Protein AF-A0A089PBF3-F1 (afdb_monomer)

pLDDT: mean 92.49, std 5.88, range [57.88, 96.81]

Nearest PDB structures (foldseek):
  4lk0-assembly2_N  TM=7.986E-01  e=5.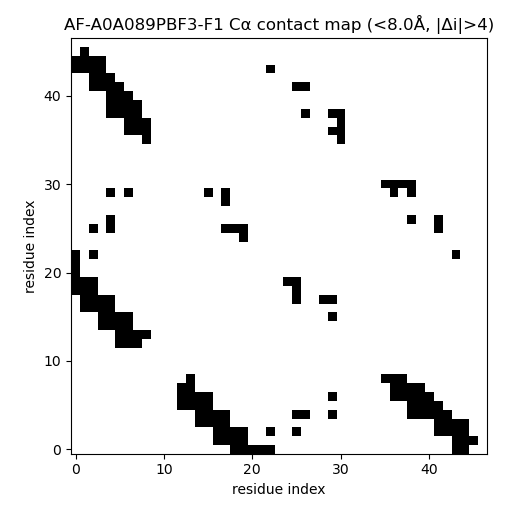674E-02  Escherichia phage T7
  6v67-assembly1_A  TM=4.068E-01  e=1.168E+00  synthetic construct
  1qys-assembly1_A  TM=4.361E-01  e=1.548E+00  unclassified
  2le2-assembly1_A  TM=3.512E-01  e=4.143E+00  Salasvirus phi29
  5nzz-assembly3_C  TM=4.263E-01  e=5.889E+00  Homo sapiens

Secondary structure (DSSP, 8-state):
-EEEEEEEETTEEEEEEEE-SSTTHHHHHHHHHSTT-EEEEEEEE--

Radius of gyration: 9.88 Å; Cα contacts (8 Å, |Δi|>4): 89; chains: 1; bounding box: 27×17×24 Å

Mean predicted aligned error: 2.93 Å

Structure (mmCIF, N/CA/C/O backbone):
data_AF-A0A089PBF3-F1
#
_entry.id   AF-A0A089PBF3-F1
#
loop_
_atom_site.group_PDB
_atom_site.id
_atom_site.type_symbol
_atom_site.label_atom_id
_atom_site.label_alt_id
_atom_site.label_comp_id
_atom_site.l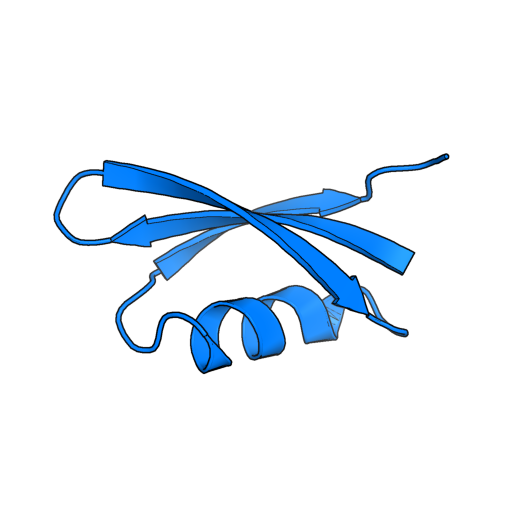abel_asym_id
_atom_site.label_entity_id
_atom_site.label_seq_id
_atom_site.pdb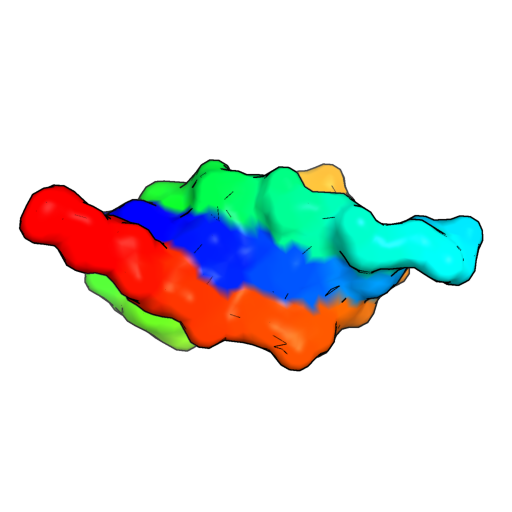x_PDB_ins_code
_atom_site.Cartn_x
_atom_site.Cartn_y
_atom_site.Cartn_z
_atom_site.occupancy
_atom_site.B_iso_or_equiv
_atom_site.auth_seq_id
_atom_site.auth_comp_id
_atom_site.auth_asym_id
_atom_site.auth_atom_id
_atom_site.pdbx_PDB_model_num
ATOM 1 N N . MET A 1 1 ? -12.970 4.947 7.123 1.00 92.31 1 MET A N 1
ATOM 2 C CA . MET A 1 1 ? -11.658 5.153 7.788 1.00 92.31 1 MET A CA 1
ATOM 3 C C . MET A 1 1 ? -10.683 5.812 6.816 1.00 92.31 1 MET A C 1
ATOM 5 O O . MET A 1 1 ? -10.695 5.442 5.649 1.00 92.31 1 MET A O 1
ATOM 9 N N . LYS A 1 2 ? -9.870 6.786 7.258 1.00 95.44 2 LYS A N 1
ATOM 10 C CA . LYS A 1 2 ? -8.796 7.375 6.434 1.00 95.44 2 LYS A CA 1
ATOM 11 C C . LYS A 1 2 ? -7.485 6.636 6.689 1.00 95.44 2 LYS A C 1
ATOM 13 O O . LYS A 1 2 ? -7.092 6.472 7.842 1.00 95.44 2 LYS A O 1
ATOM 18 N N . VAL A 1 3 ? -6.811 6.210 5.628 1.00 96.25 3 VAL A N 1
ATOM 19 C CA . VAL A 1 3 ? -5.529 5.499 5.705 1.00 96.25 3 VAL A CA 1
ATOM 20 C C . VAL A 1 3 ? -4.533 6.174 4.768 1.00 96.25 3 VAL A C 1
ATOM 22 O O . VAL A 1 3 ? -4.823 6.344 3.588 1.00 96.25 3 VAL A O 1
ATOM 25 N N . GLU A 1 4 ? -3.373 6.564 5.291 1.00 96.81 4 GLU A N 1
ATOM 26 C CA . GLU A 1 4 ? -2.203 6.925 4.487 1.00 96.81 4 GLU A CA 1
ATOM 27 C C . GLU A 1 4 ? -1.524 5.635 4.027 1.00 96.81 4 GLU A C 1
ATOM 29 O O . GLU A 1 4 ? -1.148 4.793 4.845 1.00 96.81 4 GLU A O 1
ATOM 34 N N . VAL A 1 5 ? -1.367 5.477 2.720 1.00 96.44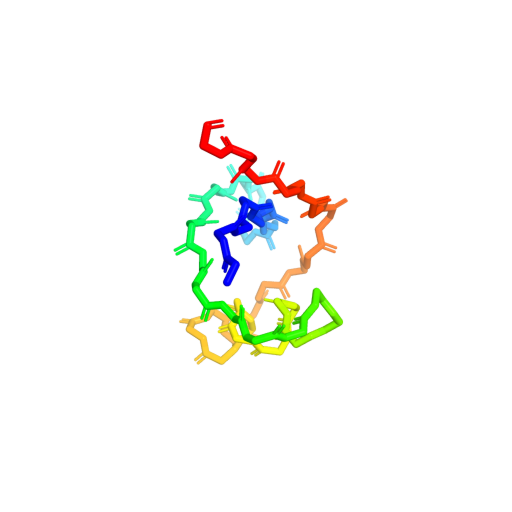 5 VAL A N 1
ATOM 35 C CA . VAL A 1 5 ? -0.673 4.359 2.091 1.00 96.44 5 VAL A CA 1
ATOM 36 C C . VAL A 1 5 ? 0.585 4.890 1.422 1.00 96.44 5 VAL A C 1
ATOM 38 O O . VAL A 1 5 ? 0.521 5.788 0.585 1.00 96.44 5 VAL A O 1
ATOM 41 N N . SER A 1 6 ? 1.732 4.327 1.785 1.00 96.62 6 SER A N 1
ATOM 42 C CA . SER A 1 6 ? 2.998 4.596 1.109 1.00 96.62 6 SER A CA 1
ATOM 43 C C . SER A 1 6 ? 3.201 3.570 -0.000 1.00 96.62 6 SER A C 1
ATOM 45 O O . SER A 1 6 ? 3.296 2.369 0.264 1.00 96.62 6 SER A O 1
ATOM 47 N N . CYS A 1 7 ? 3.308 4.053 -1.229 1.00 95.19 7 CYS A N 1
ATOM 48 C CA . CYS A 1 7 ? 3.441 3.277 -2.452 1.00 95.19 7 CYS A CA 1
ATOM 49 C C . CYS A 1 7 ? 4.818 3.526 -3.070 1.00 95.19 7 CYS A C 1
ATOM 51 O O . CYS A 1 7 ? 5.185 4.667 -3.326 1.00 95.19 7 CYS A O 1
ATOM 53 N N . PHE A 1 8 ? 5.582 2.472 -3.338 1.00 94.81 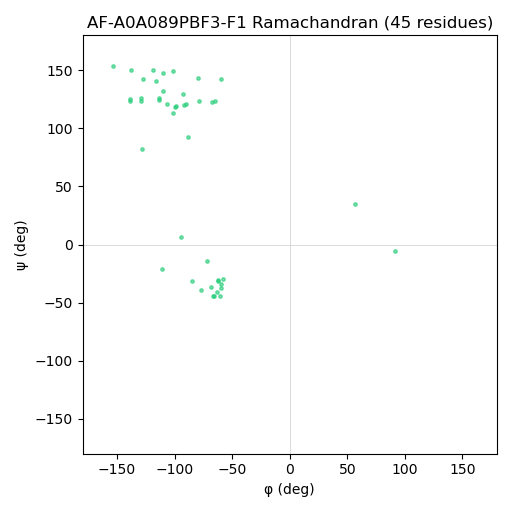8 PHE A N 1
ATOM 54 C CA . PHE A 1 8 ? 6.827 2.561 -4.096 1.00 94.81 8 PHE A CA 1
ATOM 55 C C . PHE A 1 8 ? 6.542 2.370 -5.589 1.00 94.81 8 PHE A C 1
ATOM 57 O O . PHE A 1 8 ? 6.007 1.330 -5.979 1.00 94.81 8 PHE A O 1
ATOM 64 N N . VAL A 1 9 ? 6.889 3.363 -6.409 1.00 91.31 9 VAL A N 1
ATOM 65 C CA . VAL A 1 9 ? 6.699 3.376 -7.868 1.00 91.31 9 VAL A CA 1
ATOM 66 C C . VAL A 1 9 ? 7.947 3.974 -8.515 1.00 91.31 9 VAL A C 1
ATOM 68 O O . VAL A 1 9 ? 8.343 5.087 -8.179 1.00 91.31 9 VAL A O 1
ATOM 71 N N . GLY A 1 10 ? 8.585 3.240 -9.433 1.00 89.25 10 GLY A N 1
ATOM 72 C CA . GLY A 1 10 ? 9.672 3.777 -10.267 1.00 89.25 10 GLY A CA 1
ATOM 73 C C . GLY A 1 10 ? 10.865 4.371 -9.501 1.00 89.25 10 GLY A C 1
ATOM 74 O O . GLY A 1 10 ? 11.428 5.364 -9.945 1.00 89.25 10 GLY A O 1
ATOM 75 N N . GLY A 1 11 ? 11.230 3.813 -8.340 1.00 93.44 11 GLY A N 1
ATOM 76 C CA . GLY A 1 11 ? 12.346 4.318 -7.524 1.00 93.44 11 GLY A CA 1
ATOM 77 C C . GLY A 1 11 ? 11.958 5.351 -6.461 1.00 93.44 11 GLY A C 1
ATOM 78 O O . GLY A 1 11 ? 12.799 5.720 -5.647 1.00 93.44 11 GLY A O 1
ATOM 79 N N . MET A 1 12 ? 10.698 5.788 -6.422 1.00 93.88 12 MET A N 1
ATOM 80 C CA . MET A 1 12 ? 10.209 6.803 -5.486 1.00 93.88 12 MET A CA 1
ATOM 81 C C . MET A 1 12 ? 9.103 6.253 -4.585 1.00 93.88 12 MET A C 1
ATOM 83 O O . MET A 1 12 ? 8.343 5.370 -4.982 1.00 93.88 12 MET A O 1
ATOM 87 N N . VAL A 1 13 ? 8.997 6.790 -3.366 1.00 94.94 13 VAL A N 1
ATOM 88 C CA . VAL A 1 13 ? 7.865 6.526 -2.466 1.00 94.94 13 VAL A CA 1
ATOM 89 C C . VAL A 1 13 ? 6.895 7.697 -2.542 1.00 94.94 13 VAL A C 1
ATOM 91 O O . VAL A 1 13 ? 7.238 8.814 -2.164 1.00 94.94 13 VAL A O 1
ATOM 94 N N . ILE A 1 14 ? 5.673 7.424 -2.986 1.00 93.31 14 ILE A N 1
ATOM 95 C CA . ILE A 1 14 ? 4.552 8.361 -2.938 1.00 93.31 14 ILE A CA 1
ATOM 96 C C . ILE A 1 14 ? 3.639 8.005 -1.768 1.00 93.31 14 ILE A C 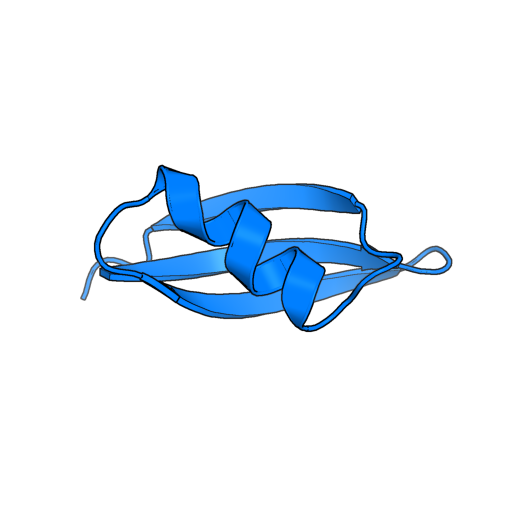1
ATOM 98 O O . ILE A 1 14 ? 3.520 6.839 -1.388 1.00 93.31 14 ILE A O 1
ATOM 102 N N . LYS A 1 15 ? 2.988 9.010 -1.191 1.00 94.25 15 LYS A N 1
ATOM 103 C CA . LYS A 1 15 ? 1.979 8.824 -0.149 1.00 94.25 15 LYS A CA 1
ATOM 104 C C . LYS A 1 15 ? 0.614 9.162 -0.717 1.00 94.25 15 LYS A C 1
ATOM 106 O O . LYS A 1 15 ? 0.449 10.215 -1.324 1.00 94.25 1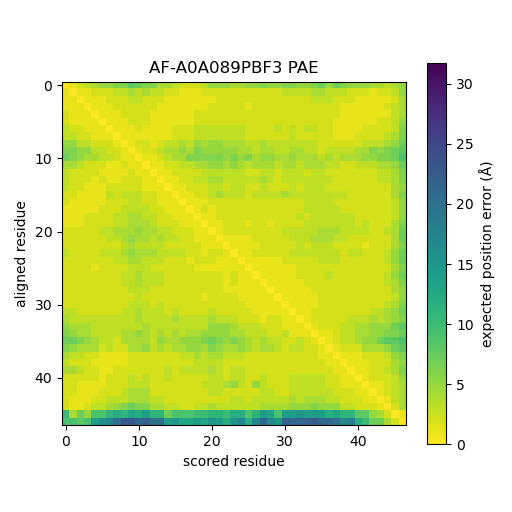5 LYS A O 1
ATOM 111 N N . GLU A 1 16 ? -0.356 8.295 -0.487 1.00 92.31 16 GLU A N 1
ATOM 112 C CA . GLU A 1 16 ? -1.737 8.501 -0.905 1.00 92.31 16 GLU A CA 1
ATOM 113 C C . GLU A 1 16 ? -2.680 8.315 0.282 1.00 92.31 16 GLU A C 1
ATOM 115 O O . GLU A 1 16 ? -2.480 7.432 1.111 1.00 92.31 16 GLU A O 1
ATOM 120 N N . ILE A 1 17 ? -3.732 9.130 0.361 1.00 94.75 17 ILE A N 1
ATOM 121 C CA . ILE A 1 17 ? -4.790 8.951 1.355 1.00 94.75 17 ILE A CA 1
ATOM 122 C C . ILE A 1 17 ? -5.971 8.242 0.697 1.00 94.75 17 ILE A C 1
ATOM 124 O O . ILE A 1 17 ? -6.603 8.767 -0.225 1.00 94.75 17 ILE A O 1
ATOM 128 N N . VAL A 1 18 ? -6.310 7.067 1.218 1.00 94.12 18 VAL A N 1
ATOM 129 C CA . VAL A 1 18 ? -7.474 6.287 0.793 1.00 94.12 18 VAL A CA 1
ATOM 130 C C . VAL A 1 18 ? -8.541 6.282 1.880 1.00 94.12 18 VAL A C 1
ATOM 132 O O . VAL A 1 18 ? -8.253 6.332 3.080 1.00 94.12 18 VAL A O 1
ATOM 135 N N . HIS A 1 19 ? -9.796 6.240 1.443 1.00 94.56 19 HIS A N 1
ATOM 136 C CA . HIS A 1 19 ? -10.951 6.083 2.315 1.00 94.56 19 HIS A CA 1
ATOM 137 C C . HIS A 1 19 ? -11.475 4.665 2.144 1.00 94.56 19 HIS A C 1
ATOM 139 O O . HIS A 1 19 ? -11.816 4.273 1.032 1.00 94.56 19 HIS A O 1
ATOM 145 N N . VAL A 1 20 ? -11.502 3.905 3.234 1.00 94.19 20 VAL A N 1
ATOM 146 C CA . VAL A 1 20 ? -11.913 2.496 3.240 1.00 94.19 20 VAL A CA 1
ATOM 147 C C . VAL A 1 20 ? -12.791 2.190 4.442 1.00 94.19 20 VAL A C 1
ATOM 149 O O . VAL A 1 20 ? -12.633 2.811 5.497 1.00 94.19 20 VAL A O 1
ATOM 152 N N . ASP A 1 21 ? -13.693 1.226 4.302 1.00 94.00 21 ASP A N 1
ATOM 153 C CA . ASP A 1 21 ? -14.504 0.738 5.421 1.00 94.00 21 ASP A CA 1
ATOM 154 C C . ASP A 1 21 ? -13.689 -0.192 6.325 1.00 94.00 21 ASP A C 1
ATOM 156 O O . ASP A 1 21 ? -13.754 -0.080 7.550 1.00 94.00 21 ASP A O 1
ATOM 160 N N . LYS A 1 22 ? -12.838 -1.041 5.728 1.00 94.62 22 LYS A N 1
ATOM 161 C CA . LYS A 1 22 ? -11.915 -1.946 6.426 1.00 94.62 22 LYS A CA 1
ATOM 162 C C . LYS A 1 22 ? -10.464 -1.587 6.112 1.00 94.62 22 LYS A C 1
ATOM 164 O O . LYS A 1 22 ? -10.125 -1.283 4.974 1.00 94.62 22 LYS A O 1
ATOM 169 N N . PHE A 1 23 ? -9.583 -1.660 7.110 1.00 92.31 23 PHE A N 1
ATOM 170 C CA . PHE A 1 23 ? -8.160 -1.327 6.943 1.00 92.31 23 PHE A CA 1
ATOM 171 C C . PHE A 1 23 ? -7.452 -2.204 5.893 1.00 92.31 23 PHE A C 1
ATOM 173 O O . PHE A 1 23 ? -6.584 -1.728 5.162 1.00 92.31 23 PHE A O 1
ATOM 180 N N . GLU A 1 24 ? -7.849 -3.471 5.786 1.00 93.00 24 GLU A N 1
ATOM 181 C CA . GLU A 1 24 ? -7.284 -4.446 4.846 1.00 93.00 24 GLU A CA 1
ATOM 182 C C . GLU A 1 24 ? -7.490 -4.042 3.378 1.00 93.00 24 GLU A C 1
ATOM 184 O O . GLU A 1 24 ? -6.604 -4.261 2.549 1.00 93.00 24 GLU A O 1
ATOM 189 N N . ASP A 1 25 ? -8.592 -3.350 3.074 1.00 95.25 25 ASP A N 1
ATOM 190 C CA . ASP A 1 25 ? -8.926 -2.901 1.719 1.00 95.25 25 ASP A CA 1
ATOM 191 C C . ASP A 1 25 ? -8.031 -1.750 1.229 1.00 95.25 25 ASP A C 1
ATOM 193 O O . ASP A 1 25 ? -7.987 -1.466 0.030 1.00 95.25 25 ASP A O 1
ATOM 197 N N . ALA A 1 26 ? -7.273 -1.094 2.119 1.00 94.19 26 ALA A N 1
ATOM 198 C CA . ALA A 1 26 ? -6.435 0.054 1.763 1.00 94.19 26 ALA A CA 1
ATOM 199 C C . ALA A 1 26 ? -5.373 -0.280 0.699 1.00 94.19 26 ALA A C 1
ATOM 201 O O . ALA A 1 26 ? -5.118 0.535 -0.185 1.00 94.19 26 ALA A O 1
ATOM 202 N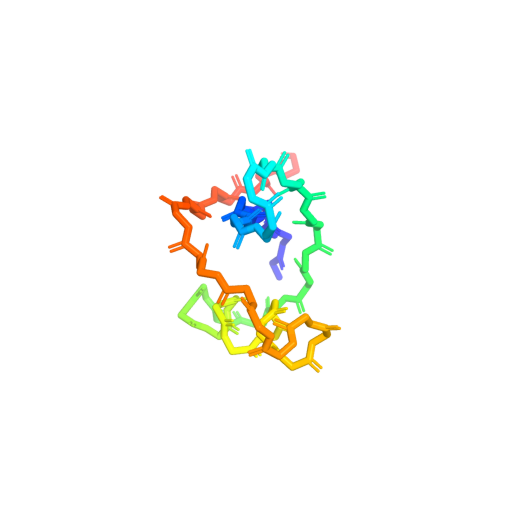 N . ASP A 1 27 ? -4.790 -1.484 0.750 1.00 94.19 27 ASP A N 1
ATOM 203 C CA . ASP A 1 27 ? -3.804 -1.941 -0.244 1.00 94.19 27 ASP A CA 1
ATOM 204 C C . ASP A 1 27 ? -4.454 -2.125 -1.623 1.00 94.19 27 ASP A C 1
ATOM 206 O O . ASP A 1 27 ? -3.949 -1.640 -2.635 1.00 94.19 27 ASP A O 1
ATOM 210 N N . LYS A 1 28 ? -5.635 -2.751 -1.653 1.00 94.19 28 LYS A N 1
ATOM 211 C CA . LYS A 1 28 ? -6.400 -2.967 -2.884 1.00 94.19 28 LYS A CA 1
ATOM 212 C C . LYS A 1 28 ? -6.774 -1.643 -3.550 1.00 94.19 28 LYS A C 1
ATOM 214 O O . LYS A 1 28 ? -6.614 -1.506 -4.761 1.00 94.19 28 LYS A O 1
ATOM 219 N N . VAL A 1 29 ? -7.243 -0.665 -2.773 1.00 94.50 29 VAL A N 1
ATOM 220 C CA . VAL A 1 29 ? -7.616 0.658 -3.298 1.00 94.50 29 VAL A CA 1
ATOM 221 C C . VAL A 1 29 ? -6.391 1.409 -3.827 1.00 94.50 29 VAL A C 1
ATOM 223 O O . VAL A 1 29 ? -6.445 1.943 -4.936 1.00 94.50 29 VAL A O 1
ATOM 226 N N . ALA A 1 30 ? -5.275 1.399 -3.091 1.00 93.31 30 ALA A N 1
ATOM 227 C CA . ALA A 1 30 ? -4.041 2.055 -3.520 1.00 93.31 30 ALA A CA 1
ATOM 228 C C . ALA A 1 30 ? -3.469 1.442 -4.814 1.00 93.31 30 ALA A C 1
ATOM 230 O O . ALA A 1 30 ? -3.069 2.178 -5.719 1.00 93.31 30 ALA A O 1
ATOM 231 N N . LYS A 1 31 ? -3.498 0.107 -4.943 1.00 92.50 31 LYS A N 1
ATOM 232 C CA . LYS A 1 31 ? -3.090 -0.617 -6.161 1.00 92.50 31 LYS A CA 1
ATOM 233 C C . LYS A 1 31 ? -4.041 -0.397 -7.333 1.00 92.50 31 LYS A C 1
ATOM 235 O O . LYS A 1 31 ? -3.591 -0.284 -8.463 1.00 92.50 31 LYS A O 1
ATOM 240 N N . SER A 1 32 ? -5.348 -0.288 -7.091 1.00 92.88 32 SER A N 1
ATOM 241 C CA . SER A 1 32 ? -6.310 0.011 -8.161 1.00 92.88 32 SER A CA 1
ATOM 242 C C . SER A 1 32 ? -6.063 1.378 -8.805 1.00 92.88 32 SER A C 1
ATOM 244 O O . SER A 1 32 ? -6.364 1.551 -9.982 1.00 92.88 32 SER A O 1
ATOM 246 N N . ARG A 1 33 ? -5.545 2.347 -8.042 1.00 89.25 33 ARG A N 1
ATOM 247 C CA . ARG A 1 33 ? -5.177 3.681 -8.542 1.00 89.25 33 ARG A CA 1
ATOM 248 C C . ARG A 1 33 ? -3.773 3.715 -9.133 1.00 89.25 33 ARG A C 1
ATOM 250 O O . ARG A 1 33 ? -3.529 4.449 -10.082 1.00 89.25 33 ARG A O 1
ATOM 257 N N . ASN A 1 34 ? -2.874 2.893 -8.594 1.00 89.06 34 ASN A N 1
ATOM 258 C CA . ASN A 1 34 ? -1.488 2.783 -9.028 1.00 89.06 34 ASN A CA 1
ATOM 259 C C . ASN A 1 34 ? -1.140 1.302 -9.288 1.00 89.06 34 ASN A C 1
ATOM 261 O O . ASN A 1 34 ? -0.545 0.660 -8.420 1.00 89.06 34 ASN A O 1
ATOM 265 N N . PRO A 1 35 ? -1.482 0.737 -10.465 1.00 87.38 35 PRO A N 1
ATOM 266 C CA . PRO A 1 35 ? -1.376 -0.707 -10.729 1.00 87.38 35 PRO A CA 1
ATOM 267 C C . PRO A 1 35 ? 0.030 -1.290 -10.555 1.00 87.38 35 PRO A C 1
ATOM 269 O O . PRO A 1 35 ? 0.186 -2.451 -10.188 1.00 87.38 35 PRO A O 1
ATOM 272 N N . PHE A 1 36 ? 1.059 -0.474 -10.791 1.00 89.12 36 PHE A N 1
ATOM 273 C CA . PHE A 1 36 ? 2.466 -0.865 -10.687 1.00 89.12 36 PHE A CA 1
ATOM 274 C C . PHE A 1 36 ? 3.085 -0.553 -9.319 1.00 89.12 36 PHE A C 1
ATOM 276 O O . PHE A 1 36 ? 4.299 -0.670 -9.152 1.00 89.12 36 PHE A O 1
ATOM 283 N N . CYS A 1 37 ? 2.289 -0.107 -8.342 1.00 91.00 37 CYS A N 1
ATOM 284 C CA . CYS A 1 37 ? 2.818 0.245 -7.037 1.00 91.00 37 CYS A CA 1
ATOM 285 C C . CYS A 1 37 ? 3.056 -0.976 -6.154 1.00 91.00 37 CYS A C 1
ATOM 287 O O . CYS A 1 37 ? 2.273 -1.928 -6.104 1.00 91.00 37 CYS A O 1
ATOM 289 N N . ARG A 1 38 ? 4.139 -0.909 -5.379 1.00 94.25 38 ARG A N 1
ATOM 290 C CA . ARG A 1 38 ? 4.348 -1.794 -4.239 1.00 94.25 38 ARG A CA 1
ATOM 291 C C . ARG A 1 38 ? 4.012 -1.032 -2.967 1.00 94.25 38 ARG A C 1
ATOM 293 O O . ARG A 1 38 ? 4.723 -0.095 -2.611 1.00 94.25 38 ARG A O 1
ATOM 300 N N . VAL A 1 39 ? 2.957 -1.434 -2.265 1.00 94.38 39 VAL A N 1
ATOM 301 C CA . VAL A 1 39 ? 2.637 -0.859 -0.954 1.00 94.38 39 VAL A CA 1
ATOM 302 C C . VAL A 1 39 ? 3.711 -1.263 0.051 1.00 94.38 39 VAL A C 1
ATOM 304 O O . VAL A 1 39 ? 3.978 -2.445 0.251 1.00 94.38 39 VAL A O 1
ATOM 307 N N . VAL A 1 40 ? 4.347 -0.264 0.663 1.00 95.56 40 VAL A N 1
ATOM 308 C CA . VAL A 1 40 ? 5.439 -0.444 1.633 1.00 95.56 40 VAL A CA 1
ATOM 309 C C . VAL A 1 40 ? 5.037 -0.053 3.052 1.00 95.56 40 VAL A C 1
ATOM 311 O O . VAL A 1 40 ? 5.661 -0.512 4.000 1.00 95.56 40 VAL A O 1
ATOM 314 N N . ASN A 1 41 ? 3.996 0.769 3.221 1.00 95.25 41 ASN A N 1
ATOM 315 C CA . ASN A 1 41 ? 3.452 1.103 4.537 1.00 95.25 41 ASN A CA 1
ATOM 316 C C . ASN A 1 41 ? 1.965 1.481 4.455 1.00 95.25 41 ASN A C 1
ATOM 318 O O . ASN A 1 41 ? 1.507 1.980 3.428 1.00 95.25 41 ASN A O 1
ATOM 322 N N . ARG A 1 42 ? 1.228 1.272 5.550 1.00 95.00 42 ARG A N 1
ATOM 323 C CA . ARG A 1 42 ? -0.168 1.693 5.733 1.00 95.00 42 ARG A CA 1
ATOM 324 C C . ARG A 1 42 ? -0.339 2.224 7.151 1.00 95.00 42 ARG A C 1
ATOM 326 O O . ARG A 1 42 ? -0.045 1.514 8.109 1.00 95.00 42 ARG A O 1
ATOM 333 N N . LYS A 1 43 ? -0.841 3.447 7.292 1.00 95.25 43 LYS A N 1
ATOM 334 C CA . LYS A 1 43 ? -1.063 4.105 8.582 1.00 95.25 43 LYS A CA 1
ATOM 335 C C . LYS A 1 43 ? -2.483 4.644 8.653 1.00 95.25 43 LYS A C 1
ATOM 337 O O . LYS A 1 43 ? -2.884 5.447 7.815 1.00 95.25 43 LYS A O 1
ATOM 342 N N . 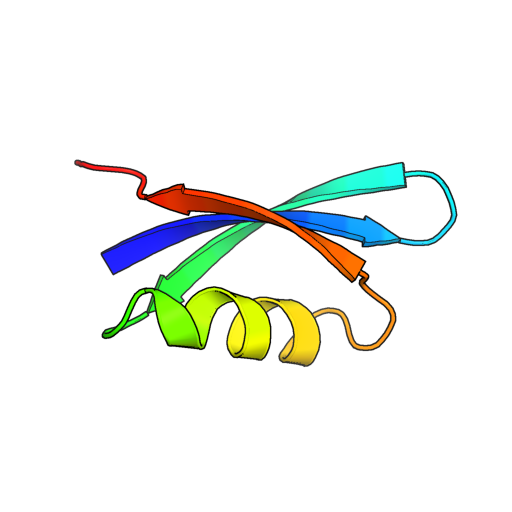VAL A 1 44 ? -3.239 4.237 9.669 1.00 94.56 44 VAL A N 1
ATOM 343 C CA . VAL A 1 44 ? -4.542 4.850 9.950 1.00 94.56 44 VAL A CA 1
ATOM 344 C C . VAL A 1 44 ? -4.313 6.304 10.349 1.00 94.56 44 VAL A C 1
ATOM 346 O O . VAL A 1 44 ? -3.565 6.594 11.283 1.00 94.56 44 VAL A O 1
ATOM 349 N N . LEU A 1 45 ? -4.954 7.218 9.629 1.00 90.56 45 LEU A N 1
ATOM 350 C CA . LEU A 1 45 ? -5.029 8.619 10.006 1.00 90.56 45 LEU A CA 1
ATOM 351 C C . LEU A 1 45 ? -6.266 8.755 10.896 1.00 90.56 45 LEU A C 1
ATOM 353 O O . LEU A 1 45 ? -7.390 8.871 10.400 1.00 90.56 45 LEU A O 1
ATOM 357 N N . MET A 1 46 ? -6.070 8.636 12.210 1.00 79.56 46 MET A N 1
ATOM 358 C CA . MET A 1 46 ? -7.113 9.000 13.168 1.00 79.56 46 MET A CA 1
ATOM 359 C C . MET A 1 46 ? -7.458 10.484 12.981 1.00 79.56 46 MET A C 1
ATOM 361 O O . MET A 1 46 ? -6.579 11.282 12.646 1.00 79.56 46 MET A O 1
ATOM 365 N N . LYS A 1 47 ? -8.749 10.815 13.111 1.00 57.88 47 LYS A N 1
ATOM 366 C CA . LYS A 1 47 ? -9.190 12.210 13.220 1.00 57.88 47 LYS A CA 1
ATOM 367 C C . LYS A 1 47 ? -8.629 12.822 14.494 1.00 57.88 47 LYS A C 1
ATOM 369 O O . LYS A 1 47 ? -8.623 12.092 15.508 1.00 57.88 47 LYS A O 1
#

Foldseek 3Di:
DWKWWWWDDPNDTDIDIDDDPDQVCPVVVVCVVVVRTDTDDMGDDDD

Solvent-accessible surface area (backbone atoms only — not comparable to full-atom values): 2844 Å² total; per-residue (Å²): 86,46,31,41,34,32,30,38,46,97,93,41,78,47,78,44,80,43,79,32,92,48,82,79,51,45,59,58,56,52,31,74,77,35,79,80,42,44,78,78,47,77,42,77,52,77,131

Sequence (47 aa):
MKVEVSCFVGGMVIKEIVHVDKFEDADKVAKSRNPFCRVVNRKVLMK